Protein AF-Q97JW5-F1 (afdb_monomer_lite)

Structure (mmCIF, N/CA/C/O backbone):
data_AF-Q97JW5-F1
#
_entry.id   AF-Q97JW5-F1
#
loop_
_atom_site.group_PDB
_atom_site.id
_atom_site.type_symbol
_atom_site.label_atom_id
_atom_site.label_alt_id
_atom_site.label_comp_id
_atom_site.label_asym_id
_atom_site.label_entity_id
_atom_site.label_seq_id
_atom_site.pdbx_PDB_ins_code
_atom_site.Cartn_x
_atom_site.Cartn_y
_atom_site.Cartn_z
_atom_site.occupancy
_atom_site.B_iso_or_equiv
_atom_site.auth_seq_id
_atom_site.auth_comp_id
_atom_site.auth_asym_id
_atom_site.auth_atom_id
_atom_site.pdbx_PDB_model_num
ATOM 1 N N . MET A 1 1 ? 13.243 -5.379 9.842 1.00 49.84 1 MET A N 1
ATOM 2 C CA . MET A 1 1 ? 11.813 -5.692 9.664 1.00 49.84 1 MET A CA 1
ATOM 3 C C . MET A 1 1 ? 11.308 -4.754 8.591 1.00 49.84 1 MET A C 1
ATOM 5 O O . MET A 1 1 ? 11.566 -3.561 8.710 1.00 49.84 1 MET A O 1
ATOM 9 N N . GLU A 1 2 ? 10.736 -5.274 7.510 1.00 66.88 2 GLU A N 1
ATOM 10 C CA . GLU A 1 2 ? 10.160 -4.421 6.467 1.00 66.88 2 GLU A CA 1
ATOM 11 C C . GLU A 1 2 ? 8.907 -3.719 7.011 1.00 66.88 2 GLU A C 1
ATOM 13 O O . GLU A 1 2 ? 8.191 -4.271 7.844 1.00 66.88 2 GLU A O 1
ATOM 18 N N . LYS A 1 3 ? 8.694 -2.466 6.597 1.00 84.06 3 LYS A N 1
ATOM 19 C CA . LYS A 1 3 ? 7.613 -1.580 7.061 1.00 84.06 3 LYS A CA 1
ATOM 20 C C . LYS A 1 3 ? 6.242 -2.049 6.565 1.00 84.06 3 LYS A C 1
ATOM 22 O O . LYS A 1 3 ? 5.235 -1.759 7.202 1.00 84.06 3 LYS A O 1
ATOM 27 N N . TYR A 1 4 ? 6.229 -2.764 5.445 1.00 92.44 4 TYR A N 1
ATOM 28 C CA . TYR A 1 4 ? 5.050 -3.310 4.792 1.00 92.44 4 TYR A CA 1
ATOM 29 C C . TYR A 1 4 ? 5.290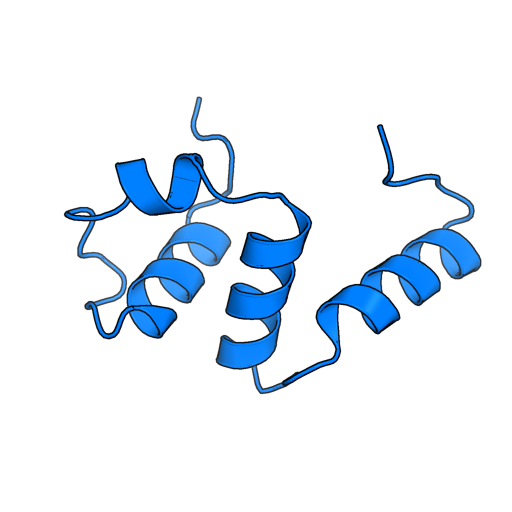 -4.777 4.434 1.00 92.44 4 TYR A C 1
ATOM 31 O O . TYR A 1 4 ? 6.436 -5.215 4.323 1.00 92.44 4 TYR A O 1
ATOM 39 N N . SER A 1 5 ? 4.209 -5.533 4.277 1.00 94.81 5 SER A N 1
ATOM 40 C CA . SER A 1 5 ? 4.238 -6.911 3.792 1.00 94.81 5 SER A CA 1
ATOM 41 C C . SER A 1 5 ? 4.601 -6.978 2.300 1.00 94.81 5 SER A C 1
ATOM 43 O O . SER A 1 5 ? 4.533 -5.978 1.583 1.00 94.81 5 SER A O 1
ATOM 45 N N . GLN A 1 6 ? 5.021 -8.157 1.826 1.00 95.44 6 GLN A N 1
ATOM 46 C CA . GLN A 1 6 ? 5.499 -8.324 0.446 1.00 95.44 6 GLN A CA 1
ATOM 47 C C . GLN A 1 6 ? 4.415 -8.076 -0.603 1.00 95.44 6 GLN A C 1
ATOM 49 O O . GLN A 1 6 ? 4.718 -7.470 -1.617 1.00 95.44 6 GLN A O 1
ATOM 54 N N . ASP A 1 7 ? 3.164 -8.447 -0.345 1.00 96.44 7 ASP A N 1
ATOM 55 C CA . ASP A 1 7 ? 2.023 -8.144 -1.219 1.00 96.44 7 ASP A CA 1
ATOM 56 C C . ASP A 1 7 ? 1.843 -6.630 -1.440 1.00 96.44 7 ASP A C 1
ATOM 58 O O . ASP A 1 7 ? 1.743 -6.174 -2.575 1.00 96.44 7 ASP A O 1
ATOM 62 N N . ILE A 1 8 ? 1.924 -5.825 -0.375 1.00 97.25 8 ILE A N 1
ATOM 63 C CA . ILE A 1 8 ? 1.883 -4.357 -0.473 1.00 97.25 8 ILE A CA 1
ATOM 64 C C . ILE A 1 8 ? 3.057 -3.827 -1.307 1.00 97.25 8 ILE A C 1
ATOM 66 O O . ILE A 1 8 ? 2.889 -2.915 -2.122 1.00 97.25 8 ILE A O 1
ATOM 70 N N . MET A 1 9 ? 4.256 -4.376 -1.097 1.00 97.50 9 MET A N 1
ATOM 71 C CA . MET A 1 9 ? 5.451 -3.965 -1.838 1.00 97.50 9 MET A CA 1
ATOM 72 C C . MET A 1 9 ? 5.365 -4.361 -3.317 1.00 97.50 9 MET A C 1
ATOM 74 O O . MET A 1 9 ? 5.707 -3.547 -4.173 1.00 97.50 9 MET A O 1
ATOM 78 N N . GLU A 1 10 ? 4.877 -5.564 -3.625 1.00 97.75 10 GLU A N 1
ATOM 79 C CA . GLU A 1 10 ? 4.625 -6.059 -4.983 1.00 97.75 10 GLU A CA 1
ATOM 80 C C . GLU A 1 10 ? 3.679 -5.117 -5.739 1.00 97.75 10 GLU A C 1
ATOM 82 O O . GLU A 1 10 ? 4.040 -4.627 -6.813 1.00 97.75 10 GLU A O 1
ATOM 87 N N . ASP A 1 11 ? 2.542 -4.760 -5.140 1.00 97.94 11 ASP A N 1
ATOM 88 C CA . ASP A 1 11 ? 1.577 -3.831 -5.735 1.00 97.94 11 ASP A CA 1
ATOM 89 C C . ASP A 1 11 ? 2.211 -2.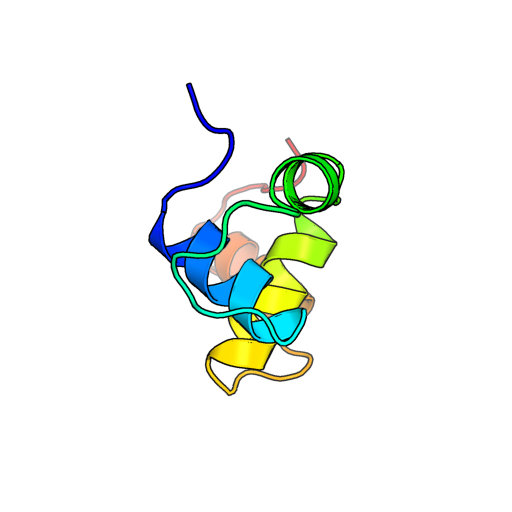456 -6.004 1.00 97.94 11 ASP A C 1
ATOM 91 O O . ASP A 1 11 ? 2.076 -1.886 -7.091 1.00 97.94 11 ASP A O 1
ATOM 95 N N . CYS A 1 12 ? 2.975 -1.927 -5.042 1.00 97.62 12 CYS A N 1
ATOM 96 C CA . CYS A 1 12 ? 3.663 -0.643 -5.190 1.00 97.62 12 CYS A CA 1
ATOM 97 C C . CYS A 1 12 ? 4.729 -0.663 -6.300 1.00 97.62 12 CYS A C 1
ATOM 99 O O . CYS A 1 12 ? 4.850 0.308 -7.054 1.00 97.62 12 CYS A O 1
ATOM 101 N N . ARG A 1 13 ? 5.489 -1.757 -6.441 1.00 98.12 13 ARG A N 1
ATOM 102 C CA . ARG A 1 13 ? 6.461 -1.946 -7.534 1.00 98.12 13 ARG A CA 1
ATOM 103 C C . ARG A 1 13 ? 5.753 -1.961 -8.886 1.00 98.12 13 ARG A C 1
ATOM 105 O O . ARG A 1 13 ? 6.157 -1.242 -9.802 1.00 98.12 13 ARG A O 1
ATOM 112 N N . GLN A 1 14 ? 4.649 -2.695 -8.997 1.00 97.62 14 GLN A N 1
ATOM 113 C CA . GLN A 1 14 ? 3.883 -2.785 -10.241 1.00 97.62 14 GLN A CA 1
ATOM 114 C C . GLN A 1 14 ? 3.235 -1.452 -10.629 1.00 97.62 14 GLN A C 1
ATOM 116 O O . GLN A 1 14 ? 3.215 -1.088 -11.807 1.00 97.62 14 GLN A O 1
ATOM 121 N N . ARG A 1 15 ? 2.817 -0.641 -9.653 1.00 96.50 15 ARG A N 1
ATOM 122 C CA . ARG A 1 15 ? 2.374 0.746 -9.884 1.00 96.50 15 ARG A CA 1
ATOM 123 C C . ARG A 1 15 ? 3.469 1.665 -10.420 1.00 96.50 15 ARG A C 1
ATOM 125 O O . ARG A 1 15 ? 3.163 2.597 -11.162 1.00 96.50 15 ARG A O 1
AT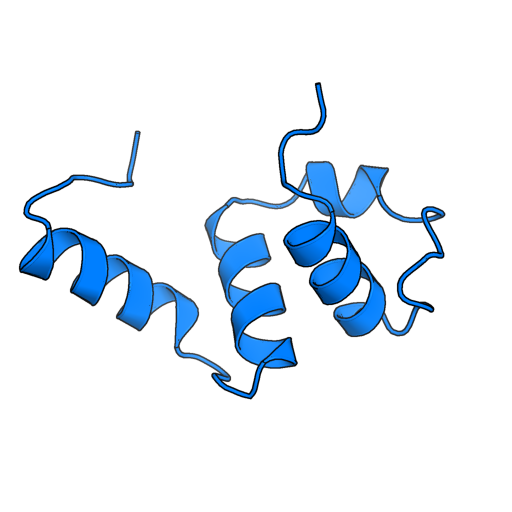OM 132 N N . LEU A 1 16 ? 4.733 1.384 -10.106 1.00 96.25 16 LEU A N 1
ATOM 133 C CA . LEU A 1 16 ? 5.898 2.054 -10.695 1.00 96.25 16 LEU A CA 1
ATOM 134 C C . LEU A 1 16 ? 6.289 1.504 -12.077 1.00 96.25 16 LEU A C 1
ATOM 136 O O . LEU A 1 16 ? 7.266 1.984 -12.656 1.00 96.25 16 LEU A O 1
ATOM 140 N N . GLY A 1 17 ? 5.545 0.526 -12.605 1.00 97.31 17 GLY A N 1
ATOM 141 C CA . GLY A 1 17 ? 5.843 -0.147 -13.869 1.00 97.31 17 GLY A CA 1
ATOM 142 C C . GLY A 1 17 ? 6.980 -1.164 -13.771 1.00 97.31 17 GLY A C 1
ATOM 143 O O . GLY A 1 17 ? 7.597 -1.471 -14.788 1.00 97.31 17 GLY A O 1
ATOM 144 N N . LEU A 1 18 ? 7.289 -1.644 -12.565 1.00 98.00 18 LEU A N 1
ATOM 145 C CA . LEU A 1 18 ? 8.290 -2.681 -12.334 1.00 98.00 18 LEU A CA 1
ATOM 146 C C . LEU A 1 18 ? 7.643 -4.072 -12.302 1.00 98.00 18 LEU A C 1
ATOM 148 O O . LEU A 1 18 ? 6.447 -4.216 -12.049 1.00 98.00 18 LEU A O 1
ATOM 152 N N . GLU A 1 19 ? 8.451 -5.110 -12.498 1.00 98.00 19 GLU A N 1
ATOM 153 C CA . GLU A 1 19 ? 8.038 -6.477 -12.177 1.00 98.00 19 GLU A CA 1
ATOM 154 C C . GLU A 1 19 ? 7.807 -6.615 -10.665 1.00 98.00 19 GLU A C 1
ATOM 156 O O . GLU A 1 19 ? 8.491 -5.987 -9.859 1.00 98.00 19 GLU A O 1
ATOM 161 N N . LYS A 1 20 ? 6.882 -7.483 -10.245 1.00 96.56 20 LYS A N 1
ATOM 162 C CA . LYS A 1 20 ? 6.512 -7.626 -8.821 1.00 96.56 20 LYS A CA 1
ATOM 163 C C . LYS A 1 20 ? 7.692 -7.955 -7.887 1.00 96.56 20 LYS A C 1
ATOM 165 O O . LYS A 1 20 ? 7.714 -7.545 -6.730 1.00 96.56 20 LYS A O 1
ATOM 170 N N . ASN A 1 21 ? 8.702 -8.649 -8.412 1.00 96.75 21 ASN A N 1
ATOM 171 C CA . ASN A 1 21 ? 9.903 -9.049 -7.675 1.00 96.75 21 ASN A CA 1
ATOM 172 C C . ASN A 1 21 ? 11.087 -8.085 -7.874 1.00 96.75 21 ASN A C 1
ATOM 174 O O . ASN A 1 21 ? 12.178 -8.355 -7.376 1.00 96.75 21 ASN A O 1
ATOM 178 N N . ASP A 1 22 ? 10.915 -7.002 -8.633 1.00 97.69 22 ASP A N 1
ATOM 179 C CA . ASP A 1 22 ? 11.964 -6.008 -8.852 1.00 97.69 22 ASP A CA 1
ATOM 180 C C . ASP A 1 22 ? 12.022 -5.038 -7.665 1.00 97.69 22 ASP A C 1
ATOM 182 O O . ASP A 1 22 ? 11.238 -4.096 -7.546 1.00 97.69 22 ASP A O 1
ATOM 186 N N . THR A 1 23 ? 12.986 -5.282 -6.780 1.00 96.81 23 THR A N 1
ATOM 187 C CA . THR A 1 23 ? 13.200 -4.520 -5.543 1.00 96.81 23 THR A CA 1
ATOM 188 C C . THR A 1 23 ? 14.038 -3.251 -5.737 1.00 96.81 23 THR A C 1
ATOM 190 O O . THR A 1 23 ? 14.383 -2.579 -4.763 1.00 96.81 23 THR A O 1
ATOM 193 N N . SER A 1 24 ? 14.369 -2.875 -6.982 1.00 97.50 24 SER A N 1
ATOM 194 C CA . SER A 1 24 ? 15.285 -1.762 -7.289 1.00 97.50 24 SER A CA 1
ATOM 195 C C . SER A 1 24 ? 14.822 -0.388 -6.791 1.00 97.50 24 SER A C 1
ATOM 197 O O . SER A 1 24 ? 15.639 0.529 -6.696 1.00 97.50 24 SER A O 1
ATOM 199 N N . LYS A 1 25 ? 13.531 -0.232 -6.465 1.00 96.88 25 LYS A N 1
ATOM 200 C CA . LYS A 1 25 ? 12.937 1.014 -5.948 1.00 96.88 25 LYS A CA 1
ATOM 201 C C . LYS A 1 25 ? 12.279 0.872 -4.576 1.00 96.88 25 LYS A C 1
ATOM 203 O O . LYS A 1 25 ? 11.534 1.764 -4.169 1.00 96.88 25 LYS A O 1
ATOM 208 N N . ASP A 1 26 ? 12.559 -0.199 -3.838 1.00 96.62 26 ASP A N 1
ATOM 209 C CA . ASP A 1 26 ? 11.949 -0.417 -2.520 1.00 96.62 26 ASP A CA 1
ATOM 210 C C . ASP A 1 26 ? 12.272 0.708 -1.535 1.00 96.62 26 ASP A C 1
ATOM 212 O O . ASP A 1 26 ? 11.404 1.137 -0.782 1.00 96.62 26 ASP A O 1
ATOM 216 N N . ASN A 1 27 ? 13.486 1.261 -1.583 1.00 95.62 27 ASN A N 1
ATOM 217 C CA . ASN A 1 27 ? 13.868 2.413 -0.766 1.00 95.62 27 ASN A CA 1
ATOM 218 C C . ASN A 1 27 ? 12.942 3.623 -0.991 1.00 95.62 27 ASN A C 1
ATOM 220 O O . ASN A 1 27 ? 12.536 4.266 -0.029 1.00 95.62 27 ASN A O 1
ATOM 224 N N . ILE A 1 28 ? 12.548 3.883 -2.242 1.00 95.19 28 ILE A N 1
ATOM 225 C CA . ILE A 1 28 ? 11.628 4.972 -2.595 1.00 95.19 28 ILE A CA 1
ATOM 226 C C . ILE A 1 28 ? 10.227 4.690 -2.039 1.00 95.19 28 ILE A C 1
ATOM 228 O O . ILE A 1 28 ? 9.588 5.594 -1.506 1.00 95.19 28 ILE A O 1
ATOM 232 N N . ILE A 1 29 ? 9.751 3.445 -2.140 1.00 96.31 29 ILE A N 1
ATOM 233 C CA . ILE A 1 29 ? 8.439 3.031 -1.612 1.00 96.31 29 ILE A CA 1
ATOM 234 C C . ILE A 1 29 ? 8.406 3.181 -0.083 1.00 96.31 29 ILE A C 1
ATOM 236 O O . ILE A 1 29 ? 7.419 3.641 0.489 1.00 96.31 29 ILE A O 1
ATOM 240 N N . MET A 1 30 ? 9.505 2.857 0.599 1.00 94.50 30 MET A N 1
ATOM 241 C CA . MET A 1 30 ? 9.601 2.929 2.061 1.00 94.50 30 MET A CA 1
ATOM 242 C C . MET A 1 30 ? 9.532 4.367 2.597 1.00 94.50 30 MET A C 1
ATOM 244 O O . MET A 1 30 ? 9.046 4.586 3.715 1.00 94.50 30 MET A O 1
ATOM 248 N N . GLU A 1 31 ? 9.947 5.341 1.786 1.00 95.25 31 GLU A N 1
ATOM 249 C CA . GLU A 1 31 ? 9.846 6.778 2.061 1.00 95.25 31 GLU A CA 1
ATOM 250 C C . GLU A 1 31 ? 8.437 7.349 1.820 1.00 95.25 31 GLU A C 1
ATOM 252 O O . GLU A 1 31 ? 8.146 8.471 2.238 1.00 95.25 31 GLU A O 1
ATOM 257 N N . TRP A 1 32 ? 7.523 6.601 1.189 1.00 95.25 32 TRP A N 1
ATOM 258 C CA . TRP A 1 32 ? 6.152 7.066 0.982 1.00 95.25 32 TRP A CA 1
ATOM 259 C C . TRP A 1 32 ? 5.365 7.164 2.293 1.00 95.25 32 TRP A C 1
ATOM 261 O O . TRP A 1 32 ? 5.533 6.375 3.236 1.00 95.25 32 TRP A O 1
ATOM 271 N N . SER A 1 33 ? 4.443 8.130 2.326 1.00 93.31 33 SER A N 1
ATOM 272 C CA . SER A 1 33 ? 3.427 8.212 3.373 1.00 93.31 33 SER A CA 1
ATOM 273 C C . SER A 1 33 ? 2.524 6.975 3.336 1.00 93.31 33 SER A C 1
ATOM 275 O O . SER A 1 33 ? 2.276 6.412 2.266 1.00 93.31 33 SER A O 1
ATOM 277 N N . LYS A 1 34 ? 1.977 6.577 4.496 1.00 92.44 34 LYS A N 1
ATOM 278 C CA . LYS A 1 34 ? 0.996 5.477 4.593 1.00 92.44 34 LYS A CA 1
ATOM 279 C C . LYS A 1 34 ? -0.178 5.695 3.616 1.00 92.44 34 LYS A C 1
ATOM 281 O O . LYS A 1 34 ? -0.574 4.771 2.914 1.00 92.44 34 LYS A O 1
ATOM 286 N N . SER A 1 35 ? -0.662 6.938 3.500 1.00 92.12 35 SER A N 1
ATOM 287 C CA . SER A 1 35 ? -1.742 7.321 2.576 1.00 92.12 35 SER A CA 1
ATOM 288 C C . SER A 1 35 ? -1.382 7.118 1.105 1.00 92.12 35 SER A C 1
ATOM 290 O O . SER A 1 35 ? -2.203 6.642 0.324 1.00 92.12 35 SER A O 1
ATOM 292 N N . ARG A 1 36 ? -0.147 7.441 0.705 1.00 95.06 36 ARG A N 1
ATOM 293 C CA . ARG A 1 36 ? 0.315 7.201 -0.663 1.00 95.06 36 ARG A CA 1
ATOM 294 C C . ARG A 1 36 ? 0.400 5.709 -0.948 1.00 95.06 36 ARG A C 1
ATOM 296 O O . ARG A 1 36 ? -0.099 5.279 -1.976 1.00 95.06 36 ARG A O 1
ATOM 303 N N . VAL A 1 37 ? 0.977 4.932 -0.032 1.00 95.88 37 VAL A N 1
ATOM 304 C CA . VAL A 1 37 ? 1.067 3.470 -0.173 1.00 95.88 37 VAL A CA 1
ATOM 305 C C . VAL A 1 37 ? -0.321 2.861 -0.349 1.00 95.88 37 VAL A C 1
ATOM 307 O O . VAL A 1 37 ? -0.544 2.130 -1.308 1.00 95.88 37 VAL A O 1
ATOM 310 N N . LEU A 1 38 ? -1.284 3.236 0.498 1.00 95.88 38 LEU A N 1
ATOM 311 C CA . LEU A 1 38 ? -2.658 2.752 0.378 1.00 95.88 38 LEU A CA 1
ATOM 312 C C . LEU A 1 38 ? -3.298 3.132 -0.967 1.00 95.88 38 LEU A C 1
ATOM 314 O O . LEU A 1 38 ? -3.970 2.306 -1.581 1.00 95.88 38 LEU A O 1
A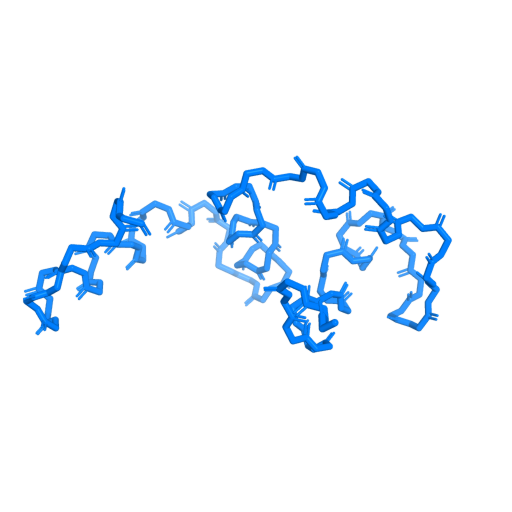TOM 318 N N . ASN A 1 39 ? -3.077 4.354 -1.455 1.00 95.38 39 ASN A N 1
ATOM 319 C CA . ASN A 1 39 ? -3.583 4.783 -2.760 1.00 95.38 39 ASN A CA 1
ATOM 320 C C . ASN A 1 39 ? -2.973 3.990 -3.926 1.00 95.38 39 ASN A C 1
ATOM 322 O O . ASN A 1 39 ? -3.686 3.653 -4.867 1.00 95.38 39 ASN A O 1
ATOM 326 N N . GLU A 1 40 ? -1.685 3.650 -3.871 1.00 96.75 40 GLU A N 1
ATOM 327 C CA . GLU A 1 40 ? -1.056 2.848 -4.926 1.00 96.75 40 GLU A CA 1
ATOM 328 C C . GLU A 1 40 ? -1.546 1.393 -4.898 1.00 96.75 40 GLU A C 1
ATOM 330 O O . GLU A 1 40 ? -1.932 0.862 -5.941 1.00 96.75 40 GLU A O 1
ATOM 335 N N . VAL A 1 41 ? -1.633 0.782 -3.712 1.00 97.00 41 VAL A N 1
ATOM 336 C CA . VAL A 1 41 ? -2.177 -0.577 -3.531 1.00 97.00 41 VAL A CA 1
ATOM 337 C C . VAL A 1 41 ? -3.621 -0.658 -4.028 1.00 97.00 41 VAL A C 1
ATOM 339 O O . VAL A 1 41 ? -3.971 -1.523 -4.831 1.00 97.00 41 VAL A O 1
ATOM 342 N N . THR A 1 42 ? -4.478 0.271 -3.601 1.00 96.88 42 THR A N 1
ATOM 343 C CA . THR A 1 42 ? -5.889 0.293 -4.017 1.00 96.88 42 THR A CA 1
ATOM 344 C C . THR A 1 42 ? -6.029 0.515 -5.519 1.00 96.88 42 THR A C 1
ATOM 346 O O . THR A 1 42 ? -6.804 -0.188 -6.164 1.00 96.88 42 THR A O 1
ATOM 349 N N . ALA A 1 43 ? -5.241 1.420 -6.106 1.00 96.12 43 ALA A N 1
ATOM 350 C CA . ALA A 1 43 ? -5.249 1.648 -7.546 1.00 96.12 43 ALA A CA 1
ATOM 351 C C . ALA A 1 43 ? -4.835 0.402 -8.342 1.00 96.12 43 ALA A C 1
ATOM 353 O O . ALA A 1 43 ? -5.463 0.107 -9.359 1.00 96.12 43 ALA A O 1
ATOM 354 N N . TRP A 1 44 ? -3.821 -0.340 -7.885 1.00 96.44 44 TRP A N 1
ATOM 355 C CA . TRP A 1 44 ? -3.404 -1.590 -8.528 1.00 96.44 44 TRP A CA 1
ATOM 356 C C . TRP A 1 44 ? -4.515 -2.641 -8.510 1.00 96.44 44 TRP A C 1
ATOM 358 O O . TRP A 1 44 ? -4.803 -3.268 -9.527 1.00 96.44 44 TRP A O 1
ATOM 368 N N . ASN A 1 45 ? -5.218 -2.745 -7.384 1.00 96.06 45 ASN A N 1
ATOM 369 C CA . ASN A 1 45 ? -6.325 -3.677 -7.184 1.00 96.06 45 ASN A CA 1
ATOM 370 C C . ASN A 1 45 ? -7.669 -3.188 -7.774 1.00 96.06 45 ASN A C 1
ATOM 372 O O . ASN A 1 45 ? -8.723 -3.746 -7.473 1.00 96.06 45 ASN A O 1
ATOM 376 N N . GLY A 1 46 ? -7.663 -2.148 -8.618 1.00 96.44 46 GLY A N 1
ATOM 377 C CA . GLY A 1 46 ? -8.853 -1.655 -9.325 1.00 96.44 46 GLY A CA 1
ATOM 378 C C . GLY A 1 46 ? -9.762 -0.718 -8.519 1.00 96.44 46 GLY A C 1
ATOM 379 O O . GLY A 1 46 ? -10.816 -0.316 -9.006 1.00 96.44 46 GLY A O 1
ATOM 380 N N . LEU A 1 47 ? -9.351 -0.314 -7.316 1.00 96.88 47 LEU A N 1
ATOM 381 C CA . LEU A 1 47 ? -10.069 0.592 -6.412 1.00 96.88 47 LEU A CA 1
ATOM 382 C C . LEU A 1 47 ? -9.519 2.026 -6.518 1.00 96.88 47 LEU A C 1
ATOM 384 O O . LEU A 1 47 ? -9.152 2.663 -5.530 1.00 96.88 47 LEU A O 1
ATOM 388 N N . ILE A 1 48 ? -9.425 2.540 -7.744 1.00 94.38 48 ILE A N 1
ATOM 389 C CA . ILE A 1 48 ? -8.800 3.840 -8.031 1.00 94.38 48 ILE A CA 1
ATOM 390 C C . ILE A 1 48 ? -9.540 4.969 -7.298 1.00 94.38 48 ILE A C 1
ATOM 392 O O . ILE A 1 48 ? -10.740 5.157 -7.479 1.00 94.38 48 ILE A O 1
ATOM 396 N N . GLY A 1 49 ? -8.805 5.747 -6.497 1.00 90.75 49 GLY A N 1
ATOM 397 C CA . GLY A 1 49 ? -9.343 6.890 -5.750 1.00 90.75 49 GLY A CA 1
ATOM 398 C C . GLY A 1 49 ? -10.085 6.523 -4.460 1.00 90.75 49 GLY A C 1
ATOM 399 O O . GLY A 1 49 ? -10.645 7.407 -3.817 1.00 90.75 49 GLY A O 1
ATOM 400 N N . PHE A 1 50 ? -10.088 5.247 -4.061 1.00 95.06 50 PHE A N 1
ATOM 401 C CA . PHE A 1 50 ? -10.772 4.798 -2.847 1.00 95.06 50 PHE A CA 1
ATOM 402 C C . PHE A 1 50 ? -9.899 4.788 -1.590 1.00 95.06 50 PHE A C 1
ATOM 404 O O . PHE A 1 50 ? -10.452 4.531 -0.525 1.00 95.06 50 PHE A O 1
ATOM 411 N N . GLY A 1 51 ? -8.593 5.073 -1.656 1.00 93.62 51 GLY A N 1
ATOM 412 C CA . GLY A 1 51 ? -7.701 4.984 -0.489 1.00 93.62 51 GLY A CA 1
ATOM 413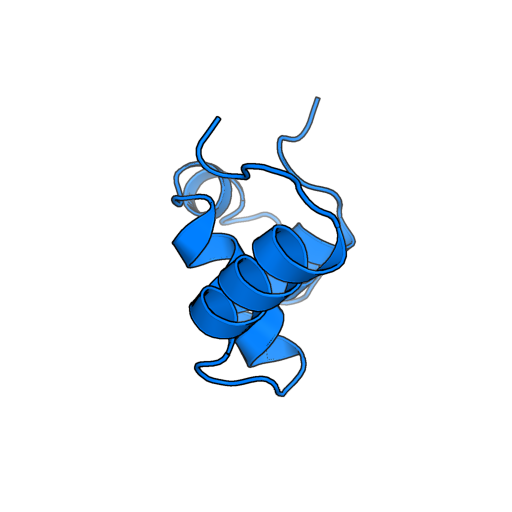 C C . GLY A 1 51 ? -8.236 5.731 0.738 1.00 93.62 51 GLY A C 1
ATOM 414 O O . GLY A 1 51 ? -8.459 5.119 1.779 1.00 93.62 51 GLY A O 1
ATOM 415 N N . ASP A 1 52 ? -8.560 7.017 0.590 1.00 91.06 52 ASP A N 1
ATOM 416 C CA . ASP A 1 52 ? -9.108 7.830 1.688 1.00 91.06 52 ASP A CA 1
ATOM 417 C C . ASP A 1 52 ? -10.503 7.362 2.138 1.00 91.06 52 ASP A C 1
ATOM 419 O O . ASP A 1 52 ? -10.842 7.417 3.321 1.00 91.06 52 ASP A O 1
ATOM 423 N N . THR A 1 53 ? -11.333 6.891 1.204 1.00 94.62 53 THR A N 1
ATOM 424 C CA . THR A 1 53 ? -12.663 6.345 1.515 1.00 94.62 53 THR A CA 1
ATOM 425 C C . THR A 1 53 ? -12.558 5.068 2.344 1.00 94.62 53 THR A C 1
ATOM 427 O O . THR A 1 53 ? -13.318 4.895 3.293 1.00 94.62 53 THR A O 1
ATOM 430 N N . ILE A 1 54 ? -11.602 4.197 2.025 1.00 95.06 54 ILE A N 1
ATOM 431 C CA . ILE A 1 54 ? -11.359 2.951 2.751 1.00 95.06 54 ILE A CA 1
ATOM 432 C C . ILE A 1 54 ? -10.893 3.246 4.175 1.00 95.06 54 ILE A C 1
ATOM 434 O O . ILE A 1 54 ? -11.414 2.624 5.095 1.00 95.06 54 ILE A O 1
ATOM 438 N N . VAL A 1 55 ? -9.990 4.215 4.376 1.00 93.75 55 VAL A N 1
ATOM 439 C CA . VAL A 1 55 ? -9.585 4.646 5.730 1.00 93.75 55 VAL A CA 1
ATOM 440 C C . VAL A 1 55 ? -10.815 5.043 6.541 1.00 93.75 55 VAL A C 1
ATOM 442 O O . VAL A 1 55 ? -11.063 4.461 7.592 1.00 93.75 55 VAL A O 1
ATOM 445 N N . LYS A 1 56 ? -11.657 5.930 5.997 1.00 93.50 56 LYS A N 1
ATOM 446 C CA . LYS A 1 56 ? -12.887 6.378 6.669 1.00 93.50 56 LYS A CA 1
ATOM 447 C C . LYS A 1 56 ? -13.847 5.233 6.985 1.00 93.50 56 LYS A C 1
ATOM 449 O O . LYS A 1 56 ? -14.470 5.228 8.044 1.00 93.50 56 LYS A O 1
ATOM 454 N N . TRP A 1 57 ? -14.002 4.270 6.074 1.00 95.50 57 TRP A N 1
ATOM 455 C CA . TRP A 1 57 ? -14.835 3.092 6.320 1.00 95.50 57 TRP A CA 1
ATOM 456 C C . TRP A 1 57 ? -14.280 2.230 7.444 1.00 95.50 57 TRP A C 1
ATOM 458 O O . TRP A 1 57 ? -15.040 1.834 8.319 1.00 95.50 57 TRP A O 1
ATOM 468 N N . VAL A 1 58 ? -12.975 1.959 7.442 1.00 94.81 58 VAL A N 1
ATOM 469 C CA . VAL A 1 58 ? -12.335 1.145 8.478 1.00 94.81 58 VAL A CA 1
ATOM 470 C C . VAL A 1 58 ? -12.441 1.828 9.839 1.00 94.81 58 VAL A C 1
ATOM 472 O O . VAL A 1 58 ? -12.860 1.182 10.793 1.00 94.81 58 VAL A O 1
ATOM 475 N N . GLU A 1 59 ? -12.149 3.124 9.931 1.00 94.81 59 GLU A N 1
ATOM 476 C CA . GLU A 1 59 ? -12.284 3.878 11.183 1.00 94.81 59 GLU A CA 1
ATOM 477 C C . GLU A 1 59 ? -13.726 3.863 11.701 1.00 94.81 59 GLU A C 1
ATOM 479 O O . GLU A 1 59 ? -13.965 3.597 12.877 1.00 94.81 59 GLU A O 1
ATOM 484 N N . SER A 1 60 ? -14.706 4.067 10.814 1.00 96.19 60 SER A N 1
ATOM 485 C CA . SER A 1 60 ? -16.121 4.097 11.194 1.00 96.19 60 SER A CA 1
ATOM 486 C C . SER A 1 60 ? -16.703 2.727 11.548 1.00 96.19 60 SER A C 1
ATOM 488 O O . SER A 1 60 ? -17.600 2.671 12.382 1.00 96.19 60 SER A O 1
ATOM 490 N N . ILE A 1 61 ? -16.287 1.648 10.878 1.00 96.88 61 ILE A N 1
ATOM 491 C CA . ILE A 1 61 ? -16.853 0.300 11.067 1.00 96.88 61 ILE A CA 1
ATOM 492 C C . ILE A 1 61 ? -16.155 -0.422 12.215 1.00 96.88 61 ILE A C 1
ATOM 494 O O . ILE A 1 61 ? -16.804 -1.116 12.993 1.00 96.88 61 ILE A O 1
ATOM 498 N N . CYS A 1 62 ? -14.832 -0.287 12.296 1.00 95.81 62 CYS A N 1
ATOM 499 C CA . CYS A 1 62 ? -14.026 -0.966 13.302 1.00 95.81 62 CYS A CA 1
ATOM 500 C C . CYS A 1 62 ? -13.850 -0.131 14.576 1.00 95.81 62 CYS A C 1
ATOM 502 O O . CYS A 1 62 ? -13.247 -0.630 15.520 1.00 95.81 62 CYS A O 1
ATOM 504 N N . GLU A 1 63 ? -14.348 1.111 14.600 1.00 93.81 63 GLU A N 1
ATOM 505 C CA . GLU A 1 63 ? -14.237 2.042 15.731 1.00 93.81 63 GLU A CA 1
ATOM 506 C C . GLU A 1 63 ? -12.778 2.246 16.188 1.00 93.81 63 GLU A C 1
ATOM 508 O O . GLU A 1 63 ? -12.475 2.325 17.379 1.00 9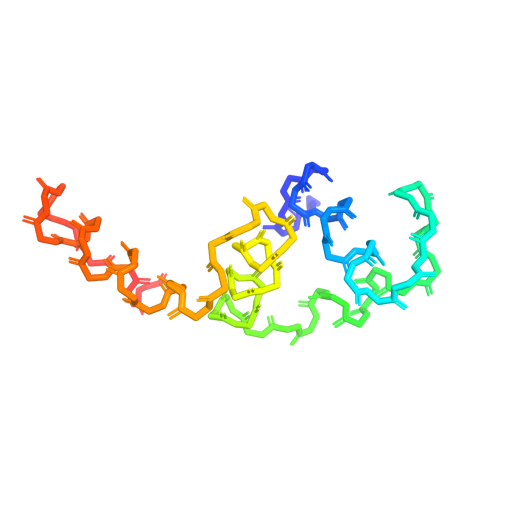3.81 63 GLU A O 1
ATOM 513 N N . ILE A 1 64 ? -11.855 2.324 15.223 1.00 93.69 64 ILE A N 1
ATOM 514 C CA . ILE A 1 64 ? -10.423 2.571 15.453 1.00 93.69 64 ILE A CA 1
ATOM 515 C C . ILE A 1 64 ? -9.998 3.920 14.874 1.00 93.69 64 ILE A C 1
ATOM 517 O O . ILE A 1 64 ? -10.644 4.439 13.970 1.00 93.69 64 ILE A O 1
ATOM 521 N N . ASN A 1 65 ? -8.883 4.459 15.367 1.00 88.06 65 ASN A N 1
ATOM 522 C CA . ASN A 1 65 ? -8.218 5.619 14.778 1.00 88.06 65 ASN A CA 1
ATOM 523 C C . ASN A 1 65 ? -6.928 5.156 14.086 1.00 88.06 65 ASN A C 1
ATOM 525 O O . ASN A 1 65 ? -6.098 4.503 14.719 1.00 88.06 65 ASN A O 1
ATOM 529 N N . LEU A 1 66 ? -6.786 5.448 12.791 1.00 82.50 66 LEU A N 1
ATOM 530 C CA . LEU A 1 66 ? -5.624 5.049 11.992 1.00 82.50 66 LEU A CA 1
ATOM 531 C C . LEU A 1 66 ? -4.567 6.162 11.862 1.00 82.50 66 LEU A C 1
ATOM 533 O O . LEU A 1 66 ? -3.521 5.925 11.251 1.00 82.50 66 LEU A O 1
ATOM 537 N N . GLU A 1 67 ? -4.811 7.349 12.432 1.00 70.88 67 GLU A N 1
ATOM 538 C CA . GLU A 1 67 ? -3.877 8.487 12.436 1.00 70.88 67 GLU A CA 1
ATOM 539 C C . GLU A 1 67 ? -2.707 8.357 13.441 1.00 70.88 67 GLU A C 1
ATOM 541 O O . GLU A 1 67 ? -1.883 9.270 13.514 1.00 70.88 67 GLU A O 1
ATOM 546 N N . ASP A 1 68 ? -2.566 7.218 14.133 1.00 49.44 68 ASP A N 1
ATOM 547 C CA . ASP A 1 68 ? -1.402 6.874 14.979 1.00 49.44 68 ASP A CA 1
ATOM 548 C C . ASP A 1 68 ? -0.283 6.104 14.218 1.00 49.44 68 ASP A C 1
ATOM 550 O O . ASP A 1 68 ? -0.534 5.121 13.468 1.00 49.44 68 ASP A O 1
#

Sequence (68 aa):
MEKYSQDIMEDCRQRLGLEKNDTSKDNIIMEWSKSRVLNEVTAWNGLIGFGDTIVKWVESICEINLED

Foldseek 3Di:
DQPDDLLLQLLLCVLVVHHSPPCVCVVVVSPDDPLVSQQSNCVSVVNHPCSVVVQVVCCVVVVDDPPD

Radius of gyration: 12.63 Å; chains: 1; bounding box: 32×18×30 Å

pLDDT: mean 93.05, std 9.2, range [49.44, 98.12]

Secondary structure (DSSP, 8-state):
--SS-HHHHHHHHHHTT--TT--TTHHHHHTS-HHHHHHHHHHHTT-TT-HHHHHHHHHHHHT-----

Organism: Clostridium acetobutylicum (strain ATCC 824 / DSM 792 / JCM 1419 / IAM 19013 / LMG 5710 / NBRC 13948 / NRRL B-527 / VKM B-1787 / 2291 / W) (NCBI:txid272562)